Protein AF-A0A8J6UWF2-F1 (afdb_monomer_lite)

Sequence (63 aa):
MVRGVTANQQEPDQNQAQRFAAFLRSLHRPTPPNAPSNPFRGVPLYRQAASIEERTWIERLWC

pLDDT: mean 82.14, std 13.18, range [42.38, 96.56]

Secondary structure (DSSP, 8-state):
------TTTSPPPGGGHHHHHHHHHHH--PPPTTPPP-TTSS--GGGTHHHHHHHHHHHTT--

Foldseek 3Di:
DDDDDDCVVPPPDPVCVVVVVVVVVVVDDDDDPPHDDDPPPPDDVVVCVVVVVVVVVVVVVVD

Structure (mmCIF, N/CA/C/O backbone):
data_AF-A0A8J6UWF2-F1
#
_entry.id   AF-A0A8J6UWF2-F1
#
loop_
_atom_site.group_PDB
_atom_site.id
_atom_site.type_symbol
_atom_site.label_atom_id
_atom_site.label_alt_id
_atom_site.label_comp_id
_atom_site.label_asym_id
_atom_site.label_entity_id
_atom_site.label_seq_id
_atom_site.pdbx_PDB_ins_code
_atom_site.Cartn_x
_atom_site.Cartn_y
_atom_site.Cartn_z
_atom_site.occupancy
_atom_site.B_iso_or_equiv
_atom_site.auth_seq_id
_atom_site.auth_comp_id
_atom_site.auth_asym_id
_atom_site.auth_atom_id
_atom_site.pdbx_PDB_model_num
ATOM 1 N N . MET A 1 1 ? -8.426 20.835 9.425 1.00 49.12 1 MET A N 1
ATOM 2 C CA . MET A 1 1 ? -6.993 20.475 9.346 1.00 49.12 1 MET A CA 1
ATOM 3 C C . MET A 1 1 ? -6.648 19.703 10.610 1.00 49.12 1 MET A C 1
ATOM 5 O O . MET A 1 1 ? -6.902 20.222 11.691 1.00 49.12 1 MET A O 1
ATOM 9 N N . VAL A 1 2 ? -6.178 18.459 10.505 1.00 66.81 2 VAL A N 1
ATOM 10 C CA . VAL A 1 2 ? -5.721 17.702 11.683 1.00 66.81 2 VAL A CA 1
ATOM 11 C C . VAL A 1 2 ? -4.301 18.167 11.994 1.00 66.81 2 V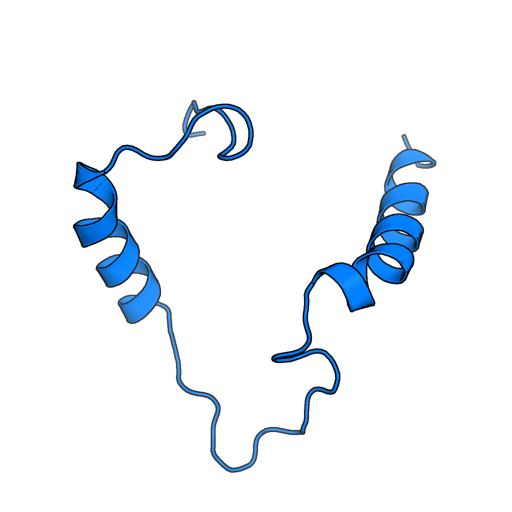AL A C 1
ATOM 13 O O . VAL A 1 2 ? -3.453 18.155 11.106 1.00 66.81 2 VAL A O 1
ATOM 16 N N . ARG A 1 3 ? -4.053 18.633 13.222 1.00 82.75 3 ARG A N 1
ATOM 17 C CA . ARG A 1 3 ? -2.694 18.946 13.685 1.00 82.75 3 ARG A CA 1
ATOM 18 C C . ARG A 1 3 ? -1.962 17.634 13.974 1.00 82.75 3 ARG A C 1
ATOM 20 O O . ARG A 1 3 ? -2.509 16.788 14.674 1.00 82.75 3 ARG A O 1
ATOM 27 N N . GLY A 1 4 ? -0.754 17.479 13.442 1.00 80.00 4 GLY A N 1
ATOM 28 C CA . GLY A 1 4 ? 0.082 16.295 13.636 1.00 80.00 4 GLY A CA 1
ATOM 29 C C . GLY A 1 4 ? 1.487 16.495 13.071 1.00 80.00 4 GLY A C 1
ATOM 30 O O . GLY A 1 4 ? 1.720 17.434 12.310 1.00 80.00 4 GLY A O 1
ATOM 31 N N . VAL A 1 5 ? 2.406 15.617 13.463 1.00 84.94 5 VAL A N 1
ATOM 32 C CA . VAL A 1 5 ? 3.771 15.519 12.924 1.00 84.94 5 VAL A CA 1
ATOM 33 C C . VAL A 1 5 ? 3.873 14.298 12.010 1.00 84.94 5 VAL A C 1
ATOM 35 O O . VAL A 1 5 ? 3.069 13.369 12.111 1.00 84.94 5 VAL A O 1
ATOM 38 N N . THR A 1 6 ? 4.816 14.311 11.073 1.00 83.62 6 THR A N 1
ATOM 39 C CA . THR A 1 6 ? 4.948 13.236 10.085 1.00 83.62 6 THR A CA 1
ATOM 40 C C . THR A 1 6 ? 5.603 11.993 10.689 1.00 83.62 6 THR A C 1
ATOM 42 O O . THR A 1 6 ? 6.356 12.072 11.659 1.00 83.62 6 THR A O 1
ATOM 45 N N . ALA A 1 7 ? 5.361 10.826 10.084 1.00 81.31 7 ALA A N 1
ATOM 46 C CA . ALA A 1 7 ? 5.863 9.543 10.591 1.00 81.31 7 ALA A CA 1
ATOM 47 C C . ALA A 1 7 ? 7.402 9.445 10.648 1.00 81.31 7 ALA A C 1
ATOM 49 O O . ALA A 1 7 ? 7.939 8.632 11.389 1.00 81.31 7 ALA A O 1
ATOM 50 N N . ASN A 1 8 ? 8.125 10.278 9.889 1.00 82.31 8 ASN A N 1
ATOM 51 C CA . ASN A 1 8 ? 9.586 10.380 9.972 1.00 82.31 8 ASN A CA 1
ATOM 52 C C . ASN A 1 8 ? 10.081 11.211 11.170 1.00 82.31 8 ASN A C 1
ATOM 54 O O . ASN A 1 8 ? 11.280 11.239 11.421 1.00 82.31 8 ASN A O 1
ATOM 58 N N . GLN A 1 9 ? 9.192 11.927 11.863 1.00 90.06 9 GLN A N 1
ATOM 59 C CA . GLN A 1 9 ? 9.505 12.726 13.053 1.00 90.06 9 GLN A CA 1
ATOM 60 C C . GLN A 1 9 ? 9.008 12.055 14.334 1.00 90.06 9 GLN A C 1
ATOM 62 O O . GLN A 1 9 ? 9.644 12.174 15.376 1.00 90.06 9 GLN A O 1
ATOM 67 N N . GLN A 1 10 ? 7.875 11.357 14.260 1.00 88.38 10 GLN A N 1
ATOM 68 C CA . GLN A 1 10 ? 7.297 10.629 15.379 1.00 88.38 10 GLN A CA 1
ATOM 69 C C . GLN A 1 10 ? 6.623 9.363 14.863 1.00 88.38 10 GLN A C 1
ATOM 71 O O . GLN A 1 10 ? 5.788 9.421 13.959 1.00 88.38 10 GLN A O 1
ATOM 76 N N . GLU A 1 11 ? 6.962 8.223 15.460 1.00 84.94 11 GLU A N 1
ATOM 77 C CA . GLU A 1 11 ? 6.303 6.965 15.130 1.00 84.94 11 GLU A CA 1
ATOM 78 C C . GLU A 1 11 ? 4.802 7.025 15.472 1.00 84.94 11 GLU A C 1
ATOM 80 O O . GLU A 1 11 ? 4.416 7.628 16.482 1.00 84.94 11 GLU A O 1
ATOM 85 N N . PRO A 1 12 ? 3.929 6.404 14.657 1.00 82.19 12 PRO A N 1
ATOM 86 C CA . PRO A 1 12 ? 2.526 6.244 15.012 1.00 82.19 12 PRO A CA 1
ATOM 87 C C . PRO A 1 12 ? 2.372 5.473 16.328 1.00 82.19 12 PRO A C 1
ATOM 89 O O . PRO A 1 12 ? 3.085 4.501 16.571 1.00 82.19 12 PRO A O 1
ATOM 92 N N . ASP A 1 13 ? 1.394 5.861 17.150 1.00 87.25 13 ASP A N 1
ATOM 93 C CA . ASP A 1 13 ? 1.050 5.110 18.361 1.00 87.25 13 ASP A CA 1
ATOM 94 C C . ASP A 1 13 ? 0.683 3.657 17.998 1.00 87.25 13 ASP A C 1
ATOM 96 O O . ASP A 1 13 ? -0.150 3.404 17.117 1.00 87.25 13 ASP A O 1
ATOM 100 N N . GLN A 1 14 ? 1.303 2.696 18.690 1.00 86.44 14 GLN A N 1
ATOM 101 C CA . GLN A 1 14 ? 1.107 1.263 18.468 1.00 86.44 1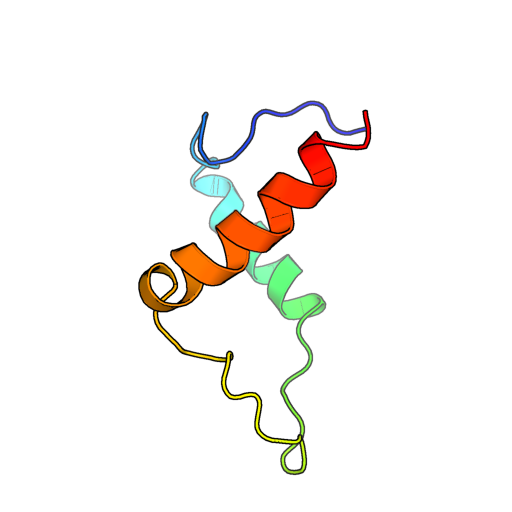4 GLN A CA 1
ATOM 102 C C . GLN A 1 14 ? -0.364 0.844 18.597 1.00 86.44 14 GLN A C 1
ATOM 104 O O . GLN A 1 14 ? -0.815 -0.054 17.880 1.00 86.44 14 GLN A O 1
ATOM 109 N N . ASN A 1 15 ? -1.149 1.519 19.445 1.00 90.69 15 ASN A N 1
ATOM 110 C CA . ASN A 1 15 ? -2.574 1.226 19.609 1.00 90.69 15 ASN A CA 1
ATOM 111 C C . ASN A 1 15 ? -3.420 1.607 18.372 1.00 90.69 15 ASN A C 1
ATOM 113 O O . ASN A 1 15 ? -4.561 1.156 18.243 1.00 90.69 15 ASN A O 1
ATOM 117 N N . GLN A 1 16 ? -2.878 2.392 17.431 1.00 88.88 16 GLN A N 1
ATOM 118 C CA . GLN A 1 16 ? -3.589 2.800 16.218 1.00 88.88 16 GLN A CA 1
ATOM 119 C C . GLN A 1 16 ? -3.415 1.816 15.059 1.00 88.88 16 GLN A C 1
ATOM 121 O O . GLN A 1 16 ? -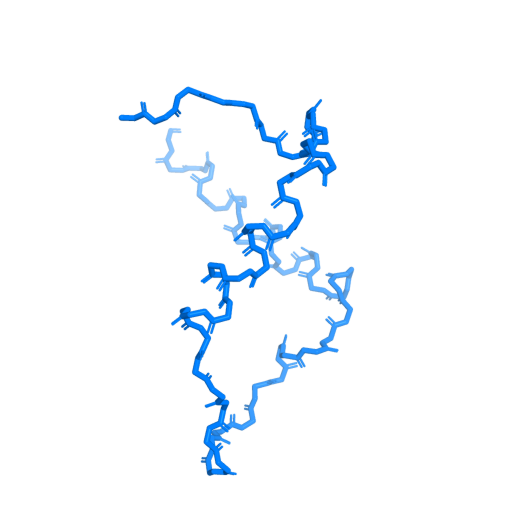4.202 1.870 14.112 1.00 88.88 16 GLN A O 1
ATOM 126 N N . ALA A 1 17 ? -2.456 0.884 15.130 1.00 88.56 17 ALA A N 1
ATOM 127 C CA . ALA A 1 17 ? -2.195 -0.081 14.059 1.00 88.56 17 ALA A CA 1
ATOM 128 C C . ALA A 1 17 ? -3.461 -0.873 13.673 1.00 88.56 17 ALA A C 1
ATOM 130 O O . ALA A 1 17 ? -3.794 -0.984 12.492 1.00 88.56 17 ALA A O 1
ATOM 131 N N . GLN A 1 18 ? -4.204 -1.324 14.695 1.00 92.75 18 GLN A N 1
ATOM 132 C CA . GLN A 1 18 ? -5.541 -1.936 14.637 1.00 92.75 18 GLN A CA 1
ATOM 133 C C . GLN A 1 18 ? -6.479 -1.226 13.647 1.00 92.75 18 GLN A C 1
ATOM 135 O O . GLN A 1 18 ? -6.898 -1.729 12.597 1.00 92.75 18 GLN A O 1
ATOM 140 N N . ARG A 1 19 ? -6.797 0.011 14.032 1.00 91.62 19 ARG A N 1
ATOM 141 C CA . ARG A 1 19 ? -7.792 0.873 13.391 1.00 91.62 19 ARG A CA 1
ATOM 142 C C . ARG A 1 19 ? -7.326 1.341 12.020 1.00 91.62 19 ARG A C 1
ATOM 144 O O . ARG A 1 19 ? -8.119 1.367 11.081 1.00 91.62 19 ARG A O 1
ATOM 151 N N . PHE A 1 20 ? -6.042 1.664 11.892 1.00 89.38 20 PHE A N 1
ATOM 152 C CA . PHE A 1 20 ? -5.459 2.106 10.634 1.00 89.38 20 PHE A CA 1
ATOM 153 C C . PHE A 1 20 ? -5.490 0.998 9.577 1.00 89.38 20 PHE A C 1
ATOM 155 O O . PHE A 1 20 ? -5.923 1.236 8.450 1.00 89.38 20 PHE A O 1
ATOM 162 N N . ALA A 1 21 ? -5.143 -0.239 9.945 1.00 91.38 21 ALA A N 1
ATOM 163 C CA . ALA A 1 21 ? -5.226 -1.378 9.034 1.00 91.38 21 ALA A CA 1
ATOM 164 C C . ALA A 1 21 ? -6.667 -1.649 8.566 1.00 91.38 21 ALA A C 1
ATOM 166 O O . ALA A 1 21 ? -6.890 -1.934 7.388 1.00 91.38 21 ALA A O 1
ATOM 167 N N . ALA A 1 22 ? -7.654 -1.537 9.462 1.00 94.94 22 ALA A N 1
ATOM 168 C CA . ALA A 1 22 ? -9.066 -1.686 9.106 1.00 94.94 22 ALA A CA 1
ATOM 169 C C . ALA A 1 22 ? -9.536 -0.598 8.124 1.00 94.94 22 ALA A C 1
ATOM 171 O O . ALA A 1 22 ? -10.199 -0.911 7.136 1.00 94.94 22 ALA A O 1
ATOM 172 N N . PHE A 1 23 ? -9.137 0.657 8.352 1.00 94.06 23 PHE A N 1
ATOM 173 C CA . PHE A 1 23 ? -9.416 1.773 7.446 1.00 94.06 23 PHE A CA 1
ATOM 174 C C . PHE A 1 23 ? -8.785 1.578 6.059 1.00 94.06 23 PHE A C 1
ATOM 176 O O . PHE A 1 23 ? -9.453 1.740 5.043 1.00 94.06 23 PHE A O 1
ATOM 183 N N . LEU A 1 24 ? -7.517 1.161 5.983 1.00 93.38 24 LEU A N 1
ATOM 184 C CA . LEU A 1 24 ? -6.876 0.887 4.692 1.00 93.38 24 LEU A CA 1
ATOM 185 C C . LEU A 1 24 ? -7.578 -0.243 3.929 1.00 93.38 24 LEU A C 1
ATOM 187 O O . LEU A 1 24 ? -7.726 -0.161 2.712 1.00 93.38 24 LEU A O 1
ATOM 191 N N . ARG A 1 25 ? -8.042 -1.282 4.634 1.00 94.56 25 ARG A N 1
ATOM 192 C CA . ARG A 1 25 ? -8.796 -2.388 4.025 1.00 94.56 25 ARG A CA 1
ATOM 193 C C . ARG A 1 25 ? -10.146 -1.944 3.477 1.00 94.56 25 ARG A C 1
ATOM 195 O O . ARG A 1 25 ? -10.523 -2.436 2.421 1.00 94.56 25 ARG A O 1
ATOM 202 N N . SER A 1 26 ? -10.851 -1.029 4.144 1.00 96.56 26 SER A N 1
ATOM 203 C CA . SER A 1 26 ? -12.139 -0.535 3.636 1.00 96.56 26 SER A CA 1
ATOM 204 C C . SER A 1 26 ? -11.988 0.312 2.369 1.00 96.56 26 SER A C 1
ATOM 206 O O . SER A 1 26 ? -12.900 0.343 1.548 1.00 96.56 26 SER A O 1
ATOM 208 N N . LEU A 1 27 ? -10.830 0.955 2.182 1.00 94.56 27 LEU A N 1
ATOM 209 C CA . LEU A 1 27 ? -10.488 1.684 0.958 1.00 94.56 27 LEU A CA 1
ATOM 210 C C . LEU A 1 27 ? -9.892 0.792 -0.140 1.00 94.56 27 LEU A C 1
ATOM 212 O O . LEU A 1 27 ? -9.884 1.172 -1.313 1.00 94.56 27 LEU A O 1
ATOM 216 N N . HIS A 1 28 ? -9.345 -0.370 0.217 1.00 92.00 28 HIS A N 1
ATOM 217 C CA . HIS A 1 28 ? -8.626 -1.218 -0.722 1.00 92.00 28 HIS A CA 1
ATOM 218 C C . HIS A 1 28 ? -9.580 -1.961 -1.663 1.00 92.00 28 HIS A C 1
ATOM 220 O O . HIS A 1 28 ? -10.394 -2.779 -1.238 1.00 92.00 28 HIS A O 1
ATOM 226 N N . ARG A 1 29 ? -9.404 -1.752 -2.971 1.00 91.50 29 ARG A N 1
ATOM 227 C CA . ARG A 1 29 ? -9.987 -2.596 -4.016 1.00 91.50 29 ARG A CA 1
ATOM 228 C C . ARG A 1 29 ? -8.885 -3.469 -4.627 1.00 91.50 29 ARG A C 1
ATOM 230 O O . ARG A 1 29 ? -7.896 -2.905 -5.104 1.00 91.50 29 ARG A O 1
ATOM 237 N N . PRO A 1 30 ? -9.039 -4.806 -4.649 1.00 88.00 30 PRO A N 1
ATOM 238 C CA . PRO A 1 30 ? -8.075 -5.684 -5.296 1.00 88.00 30 PRO A CA 1
ATOM 239 C C . PRO A 1 30 ? -7.876 -5.315 -6.765 1.00 88.00 30 PRO A C 1
ATOM 241 O O . PRO A 1 30 ? -8.819 -4.926 -7.460 1.00 88.00 30 PRO A O 1
ATOM 244 N N . THR A 1 31 ? -6.643 -5.471 -7.239 1.00 87.56 31 THR A N 1
ATOM 245 C CA . THR A 1 31 ? -6.313 -5.317 -8.656 1.00 87.56 31 THR A CA 1
ATOM 246 C C . THR A 1 31 ? -7.121 -6.336 -9.472 1.00 87.56 31 THR A C 1
ATOM 248 O O . THR A 1 31 ? -7.059 -7.526 -9.156 1.00 87.56 31 THR A O 1
ATOM 251 N N . PRO A 1 32 ? -7.883 -5.917 -10.500 1.00 90.81 32 PRO A N 1
ATOM 252 C CA . PRO A 1 32 ? -8.636 -6.856 -11.321 1.00 90.81 32 PRO A CA 1
ATOM 253 C C . PRO A 1 32 ? -7.685 -7.771 -12.119 1.00 90.81 32 PRO A C 1
ATOM 255 O O . PRO A 1 32 ? -6.569 -7.350 -12.433 1.00 90.81 32 PRO A O 1
ATOM 258 N N . PRO A 1 33 ? -8.104 -8.996 -12.495 1.00 91.69 33 PRO A N 1
ATOM 259 C CA . PRO A 1 33 ? -7.229 -9.964 -13.171 1.00 91.69 33 PRO A CA 1
ATOM 260 C C . PRO A 1 33 ? -6.642 -9.469 -14.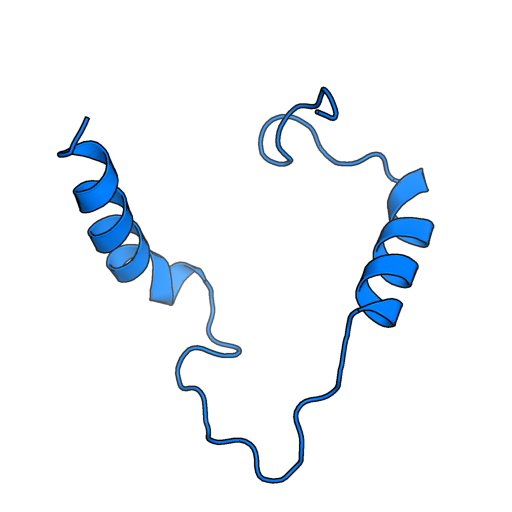497 1.00 91.69 33 PRO A C 1
ATOM 262 O O . PRO A 1 33 ? -5.559 -9.885 -14.891 1.00 91.69 33 PRO A O 1
ATOM 265 N N . ASN A 1 34 ? -7.352 -8.572 -15.182 1.00 93.31 34 ASN A N 1
ATOM 266 C CA . ASN A 1 34 ? -6.961 -7.988 -16.463 1.00 93.31 34 ASN A CA 1
ATOM 267 C C . ASN A 1 34 ? -6.282 -6.614 -16.325 1.00 93.31 34 ASN A C 1
ATOM 269 O O . ASN A 1 34 ? -6.187 -5.882 -17.311 1.00 93.31 34 ASN A O 1
ATOM 273 N N . ALA A 1 35 ? -5.861 -6.219 -15.120 1.00 89.50 35 ALA A N 1
ATOM 274 C CA . ALA A 1 35 ? -5.147 -4.963 -14.948 1.00 89.50 35 ALA A CA 1
ATOM 275 C C . ALA A 1 35 ? -3.830 -4.974 -15.745 1.00 89.50 35 ALA A C 1
ATOM 277 O O . ALA A 1 35 ? -3.116 -5.980 -15.733 1.00 89.50 35 ALA A O 1
ATOM 278 N N . PRO A 1 36 ? -3.463 -3.856 -16.394 1.00 91.38 36 PRO A N 1
ATOM 279 C CA . PRO A 1 36 ? -2.178 -3.754 -17.065 1.00 91.38 36 PRO A CA 1
ATOM 280 C C . PRO A 1 36 ? -1.035 -3.888 -16.055 1.00 91.38 36 PRO A C 1
ATOM 282 O O . PRO A 1 36 ? -1.122 -3.421 -14.913 1.00 91.38 36 PRO A O 1
ATOM 285 N N . SER A 1 37 ? 0.059 -4.512 -16.495 1.00 89.69 37 SER A N 1
ATOM 286 C CA . SER A 1 37 ? 1.267 -4.619 -15.682 1.00 89.69 37 SER A CA 1
ATOM 287 C C . SER A 1 37 ? 1.823 -3.226 -15.389 1.00 89.69 37 SER A C 1
ATOM 289 O O . SER A 1 37 ? 2.005 -2.416 -16.298 1.00 89.69 37 SER A O 1
ATOM 291 N N . ASN A 1 38 ? 2.095 -2.946 -14.114 1.00 86.56 38 ASN A N 1
ATOM 292 C CA . ASN A 1 38 ? 2.787 -1.733 -13.701 1.00 86.56 38 ASN A CA 1
ATOM 293 C C . ASN A 1 38 ? 4.235 -2.100 -13.335 1.00 86.56 38 ASN A C 1
ATOM 295 O O . ASN A 1 38 ? 4.431 -2.710 -12.280 1.00 86.56 38 ASN A O 1
ATOM 299 N N . PRO A 1 39 ? 5.240 -1.703 -14.139 1.00 87.06 39 PRO A N 1
ATOM 300 C CA . PRO A 1 39 ? 6.642 -2.047 -13.888 1.00 87.06 39 PRO A CA 1
ATOM 301 C C . PRO A 1 39 ? 7.195 -1.424 -12.596 1.00 87.06 39 PRO A C 1
ATOM 303 O O . PRO A 1 39 ? 8.234 -1.847 -12.101 1.00 87.06 39 PRO A O 1
ATOM 306 N N . PHE A 1 40 ? 6.495 -0.441 -12.026 1.00 86.12 40 PHE A N 1
ATOM 307 C CA . PHE A 1 40 ? 6.859 0.229 -10.780 1.00 86.12 40 PHE A CA 1
ATOM 308 C C . PHE A 1 40 ? 6.174 -0.372 -9.542 1.00 86.12 40 PHE A C 1
ATOM 310 O O . PHE A 1 40 ? 6.424 0.071 -8.422 1.00 86.12 40 PHE A O 1
ATOM 317 N N . ARG A 1 41 ? 5.283 -1.363 -9.699 1.00 86.06 41 ARG A N 1
ATOM 318 C CA . ARG A 1 41 ? 4.620 -2.029 -8.567 1.00 86.06 41 ARG A CA 1
ATOM 319 C C . ARG A 1 41 ? 5.502 -3.159 -8.031 1.00 86.06 41 ARG A C 1
ATOM 321 O O . ARG A 1 41 ? 5.953 -4.004 -8.791 1.00 86.06 41 ARG A O 1
ATOM 328 N N . GLY A 1 42 ? 5.683 -3.214 -6.709 1.00 84.94 42 GLY A N 1
ATOM 329 C CA . GLY A 1 42 ? 6.391 -4.316 -6.039 1.00 84.94 42 GLY A CA 1
ATOM 330 C C . GLY A 1 42 ? 7.917 -4.276 -6.166 1.00 84.94 42 GLY A C 1
ATOM 331 O O . GLY A 1 42 ? 8.584 -5.216 -5.745 1.00 84.94 42 GLY A O 1
ATOM 332 N N . VAL A 1 43 ? 8.481 -3.200 -6.718 1.00 87.81 43 VAL A N 1
ATOM 333 C CA . VAL A 1 43 ? 9.933 -2.995 -6.771 1.00 87.81 43 VAL A CA 1
ATOM 334 C C . VAL A 1 43 ? 10.435 -2.340 -5.475 1.00 87.81 43 VAL A C 1
ATOM 336 O O . VAL A 1 43 ? 9.719 -1.518 -4.896 1.00 87.81 43 VAL A O 1
ATOM 339 N N . PRO A 1 44 ? 11.650 -2.666 -4.994 1.00 89.69 44 PRO A N 1
ATOM 340 C CA . PRO A 1 44 ? 12.219 -2.014 -3.818 1.00 89.69 44 PRO A CA 1
ATOM 341 C C . PRO A 1 44 ? 12.314 -0.493 -3.981 1.00 89.69 44 PRO A C 1
ATOM 343 O O . PRO A 1 44 ? 12.818 -0.010 -4.996 1.00 89.69 44 PRO A O 1
ATOM 346 N N . LEU A 1 45 ? 11.898 0.255 -2.954 1.00 83.50 45 LEU A N 1
ATOM 347 C CA . LEU A 1 45 ? 11.840 1.723 -2.998 1.00 83.50 45 LEU A CA 1
ATOM 348 C C . LEU A 1 45 ? 13.190 2.374 -3.329 1.00 83.50 45 LEU A C 1
ATOM 350 O O . LEU A 1 45 ? 13.223 3.333 -4.093 1.00 83.50 45 LEU A O 1
ATOM 354 N N . TYR A 1 46 ? 14.309 1.824 -2.841 1.00 84.38 46 TYR A N 1
ATOM 355 C CA . TYR A 1 46 ? 15.643 2.370 -3.124 1.00 84.38 46 TYR A CA 1
ATOM 356 C C . TYR A 1 46 ? 15.995 2.357 -4.622 1.00 84.38 46 TYR A C 1
ATOM 358 O O . TYR A 1 46 ? 16.772 3.190 -5.073 1.00 84.38 46 TYR A O 1
ATOM 366 N N . ARG A 1 47 ? 15.403 1.451 -5.418 1.00 87.38 47 ARG A N 1
ATOM 367 C CA . ARG A 1 47 ? 15.606 1.417 -6.879 1.00 87.38 47 ARG A CA 1
ATOM 368 C C . ARG A 1 47 ? 14.879 2.552 -7.597 1.00 87.38 47 ARG A C 1
ATOM 370 O O . ARG A 1 47 ? 15.233 2.881 -8.721 1.00 87.38 47 ARG A O 1
ATOM 377 N N . GLN A 1 48 ? 13.885 3.146 -6.941 1.00 84.69 48 GLN A N 1
ATOM 378 C CA . GLN A 1 48 ? 13.075 4.243 -7.464 1.00 84.69 48 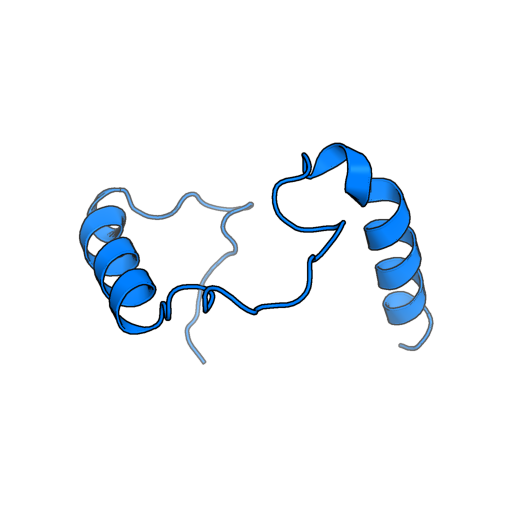GLN A CA 1
ATOM 379 C C . GLN A 1 48 ? 13.538 5.617 -6.956 1.00 84.69 48 GLN A C 1
ATOM 381 O O . GLN A 1 48 ? 13.071 6.627 -7.477 1.00 84.69 48 GLN A O 1
ATOM 386 N N . ALA A 1 49 ? 14.443 5.662 -5.969 1.00 84.06 49 ALA A N 1
ATOM 387 C CA . ALA A 1 49 ? 14.842 6.883 -5.267 1.00 84.06 49 ALA A CA 1
ATOM 388 C C . ALA A 1 49 ? 15.337 7.979 -6.221 1.00 84.06 49 ALA A C 1
ATOM 390 O O . ALA A 1 49 ? 14.760 9.060 -6.239 1.00 84.06 49 ALA A O 1
ATOM 391 N N . ALA A 1 50 ? 16.292 7.663 -7.102 1.00 81.56 50 ALA A N 1
ATOM 392 C CA . ALA A 1 50 ? 16.862 8.635 -8.039 1.00 81.56 50 ALA A CA 1
ATOM 393 C C . ALA A 1 50 ? 15.805 9.293 -8.951 1.00 81.56 50 ALA A C 1
ATOM 395 O O . ALA A 1 50 ? 15.803 10.508 -9.122 1.00 81.56 50 ALA A O 1
ATOM 396 N N . SER A 1 51 ? 14.859 8.510 -9.493 1.00 81.06 51 SER A N 1
ATOM 397 C CA . SER A 1 51 ? 13.804 9.047 -10.370 1.00 81.06 51 SER A CA 1
ATOM 398 C C . SER A 1 51 ? 12.738 9.843 -9.611 1.00 81.06 51 SER A C 1
ATOM 400 O O . SER A 1 51 ? 12.111 10.731 -10.187 1.00 81.06 51 SER A O 1
ATOM 402 N N . ILE A 1 52 ? 12.490 9.519 -8.338 1.00 81.50 52 ILE A N 1
ATOM 403 C CA . ILE A 1 52 ? 11.572 10.282 -7.480 1.00 81.50 52 ILE A CA 1
ATOM 404 C C . ILE A 1 52 ? 12.220 11.606 -7.076 1.00 81.50 52 ILE A C 1
ATOM 406 O O . ILE A 1 52 ? 11.589 12.653 -7.206 1.00 81.50 52 ILE A O 1
ATOM 410 N N . GLU A 1 53 ? 13.478 11.566 -6.639 1.00 80.81 53 GLU A N 1
ATOM 411 C CA . GLU A 1 53 ? 14.249 12.745 -6.251 1.00 80.81 53 GLU A CA 1
ATOM 412 C C . GLU A 1 53 ? 14.299 13.756 -7.398 1.00 80.81 53 GLU A C 1
ATOM 414 O O . GLU A 1 53 ? 13.905 14.906 -7.205 1.00 80.81 53 GLU A O 1
ATOM 419 N N . GLU A 1 54 ? 14.651 13.315 -8.610 1.00 78.19 54 GLU A N 1
ATOM 420 C CA . GLU A 1 54 ? 14.666 14.144 -9.823 1.00 78.19 54 GLU A CA 1
ATOM 421 C C . GLU A 1 54 ? 13.344 14.902 -10.051 1.00 78.19 54 GLU A C 1
ATOM 423 O O . GLU A 1 54 ? 13.352 16.094 -10.359 1.00 78.19 54 GLU A O 1
ATOM 428 N N . ARG A 1 55 ? 12.195 14.251 -9.828 1.00 75.50 55 ARG A N 1
ATOM 429 C CA . ARG A 1 55 ? 10.869 14.871 -10.003 1.00 75.50 55 ARG A CA 1
ATOM 430 C C . ARG A 1 55 ? 10.523 15.849 -8.882 1.00 75.50 55 ARG A C 1
ATOM 432 O O . ARG A 1 55 ? 9.944 16.895 -9.151 1.00 75.50 55 ARG A O 1
ATOM 439 N N . THR A 1 56 ? 10.900 15.539 -7.642 1.00 67.75 56 THR A N 1
ATOM 440 C CA . THR A 1 56 ? 10.663 16.430 -6.491 1.00 67.75 56 THR A CA 1
ATOM 441 C C . THR A 1 56 ? 11.544 17.682 -6.504 1.00 67.75 56 THR A C 1
ATOM 443 O O . THR A 1 56 ? 11.144 18.718 -5.974 1.00 67.75 56 THR A O 1
ATOM 446 N N . TRP A 1 57 ? 12.722 17.634 -7.139 1.00 57.59 57 TRP A N 1
ATOM 447 C CA . TRP A 1 57 ? 13.577 18.813 -7.318 1.00 57.59 57 TRP A CA 1
ATOM 448 C C . TRP A 1 57 ? 12.936 19.874 -8.217 1.00 57.59 57 TRP A 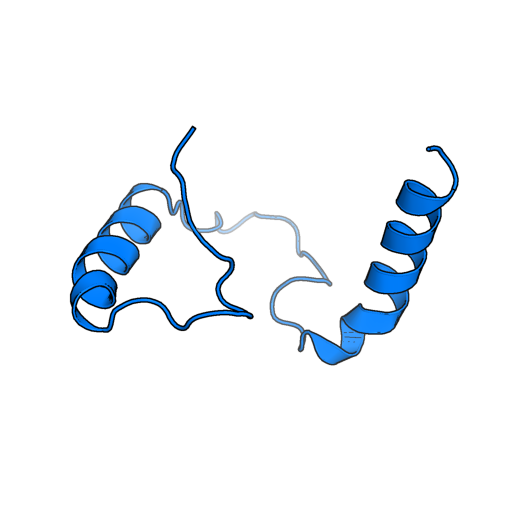C 1
ATOM 450 O O . TRP A 1 57 ? 13.101 21.065 -7.953 1.00 57.59 57 TRP A O 1
ATOM 460 N N . ILE A 1 58 ? 12.163 19.465 -9.229 1.00 53.41 58 ILE A N 1
ATOM 461 C CA . ILE A 1 58 ? 11.457 20.394 -10.120 1.00 53.41 58 ILE A CA 1
ATOM 462 C C . ILE A 1 58 ? 10.396 21.179 -9.339 1.00 53.41 58 ILE A C 1
ATOM 464 O O . ILE A 1 58 ? 10.336 22.392 -9.483 1.00 53.41 58 ILE A O 1
ATOM 468 N N . GLU A 1 59 ? 9.630 20.552 -8.442 1.00 52.84 59 GLU A N 1
ATOM 469 C CA . GLU A 1 59 ? 8.603 21.248 -7.641 1.00 52.84 59 GLU A CA 1
ATOM 470 C C . GLU A 1 59 ? 9.182 22.340 -6.718 1.00 52.84 59 GLU A C 1
ATOM 472 O O . GLU A 1 59 ? 8.506 23.326 -6.432 1.00 52.84 59 GLU A O 1
ATOM 477 N N . ARG A 1 60 ? 10.450 22.218 -6.299 1.00 52.97 60 ARG A N 1
ATOM 478 C CA . ARG A 1 60 ? 11.146 23.227 -5.477 1.00 52.97 60 ARG A CA 1
ATOM 479 C C . ARG A 1 60 ? 11.643 24.454 -6.245 1.00 52.97 60 ARG A C 1
ATOM 481 O O . ARG A 1 60 ? 11.974 25.440 -5.599 1.00 52.97 60 ARG A O 1
ATOM 488 N N . LEU A 1 61 ? 11.724 24.402 -7.575 1.00 53.12 61 LEU A N 1
ATOM 489 C CA . LEU A 1 61 ? 12.218 25.506 -8.415 1.00 53.12 61 LEU A CA 1
ATOM 490 C C . LEU A 1 61 ? 11.100 26.431 -8.934 1.00 53.12 61 LEU A C 1
ATOM 492 O O . LEU A 1 61 ? 11.394 27.423 -9.594 1.00 53.12 61 LEU A O 1
ATOM 496 N N . TRP A 1 62 ? 9.834 26.122 -8.632 1.00 47.22 62 TRP A N 1
ATOM 497 C CA . TRP A 1 62 ? 8.655 26.924 -8.998 1.00 47.22 62 TRP A CA 1
ATOM 498 C C . TRP A 1 62 ? 7.980 27.585 -7.774 1.00 47.22 62 TRP A C 1
ATOM 500 O O . TRP A 1 62 ? 6.770 27.815 -7.784 1.00 47.22 62 TRP A O 1
ATOM 510 N N . CYS A 1 63 ? 8.744 27.882 -6.716 1.00 42.38 63 CYS A N 1
ATOM 511 C CA . CYS A 1 63 ? 8.346 28.739 -5.589 1.00 42.38 63 CYS A CA 1
ATOM 512 C C . CYS A 1 63 ? 9.387 29.834 -5.356 1.00 42.38 63 CYS A C 1
ATOM 514 O O . CYS A 1 63 ? 10.593 29.505 -5.401 1.00 42.38 63 CYS A O 1
#

Radius of gyration: 16.86 Å; chains: 1; bounding box: 29×39×37 Å